Protein AF-A0A1W5T0L7-F1 (afdb_monomer)

InterPro domains:
  IPR003611 Nuclease associated modular domain 3 [PF07460] (5-27)
  IPR003611 Nuclease associated modular domain 3 [PF07460] (28-49)
  IPR003611 Nuclease associated modular domain 3 [SM00496] (14-30)
  IPR003611 Nuclease associated modular domain 3 [SM00496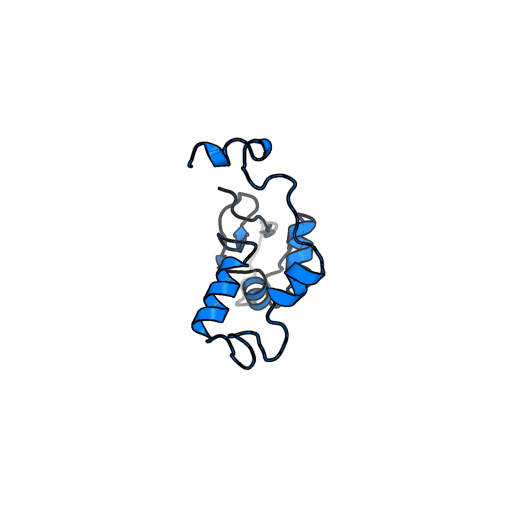] (36-52)
  IPR006350 Intron endonuclease, group I [TIGR01453] (1-100)
  IPR010896 Nuclease-associated modular DNA-binding 1 [PF07453] (59-93)

Mean predicted aligned error: 13.66 Å

Solvent-accessible surface area (backbone atoms only — not comparable to full-atom values): 8560 Å² total; per-residue (Å²): 130,65,74,62,74,76,42,67,80,71,31,97,61,52,95,66,75,78,52,71,70,53,47,57,72,74,50,49,65,69,84,64,26,94,61,52,96,63,77,80,52,70,69,57,50,52,52,51,52,62,73,66,43,90,38,86,75,14,42,49,42,25,32,87,87,67,47,80,72,76,57,72,25,75,39,62,58,59,46,13,62,73,70,74,49,55,48,64,57,52,50,50,25,40,74,66,72,35,64,51,76,66,79,82,83,76,89,82,80,94,82,91,78,85,82,88,77,89,77,84,79,77,67,39,37,44,52,61,72,70,75,130

Organism: NCBI:txid72228

Foldseek 3Di:
DPPCVVDVCSNPCPPPDDDPVRCVVVDQPAPRPPCHPPDDDPVVVVVVVQVPAPQVPAWFWAFPVRDGDDDGDSHLVVVCVVLVHDSVVSVVCQVVQNFDQDPPPDDDDDDDDDDDDPDDRRRTGDTDRPDD

Nearest PDB structures (foldseek):
  4j2n-assembly1_B  TM=5.848E-01  e=2.479E+00  Pukovnikvirus pukovnik
  6o58-assembly1_G  TM=4.003E-01  e=6.750E+00  Homo sapiens

Secondary structure (DSSP, 8-state):
--GGGT-GGGSTTTT----HHHHHHH---GGGSTTTT----HHHHHHHHHHH-S-TT-EEEE-TT--EEEEEESSHHHHHHHHTS-HHHHHHHHHTT-----------------S-----------------

Radius of gyration: 26.24 Å; Cα contacts (8 Å, |Δi|>4): 111; chains: 1; bounding box: 55×41×74 Å

Structure (mmCIF, N/CA/C/O backbone):
data_AF-A0A1W5T0L7-F1
#
_entry.id   AF-A0A1W5T0L7-F1
#
loop_
_atom_site.group_PDB
_atom_site.id
_atom_site.type_symbol
_atom_site.label_atom_id
_atom_site.label_alt_id
_atom_site.label_comp_id
_atom_site.label_asym_id
_atom_site.label_entity_id
_atom_site.label_seq_id
_atom_site.pdbx_PDB_ins_code
_atom_site.Cartn_x
_atom_site.Cartn_y
_atom_site.Cartn_z
_atom_site.occupancy
_atom_site.B_iso_or_equiv
_atom_site.auth_seq_id
_atom_site.auth_comp_id
_atom_site.auth_asym_id
_atom_site.auth_atom_id
_atom_site.pdbx_PDB_model_num
ATOM 1 N N . MET A 1 1 ? 16.772 23.808 -6.066 1.00 64.25 1 MET A N 1
ATOM 2 C CA . MET A 1 1 ? 16.422 23.286 -7.410 1.00 64.25 1 MET A CA 1
ATOM 3 C C . MET A 1 1 ? 17.255 24.035 -8.439 1.00 64.25 1 MET A C 1
ATOM 5 O O . MET A 1 1 ? 17.258 25.257 -8.373 1.00 64.25 1 MET A O 1
ATOM 9 N N . LYS A 1 2 ? 17.984 23.348 -9.335 1.00 72.88 2 LYS A N 1
ATOM 10 C CA . LYS A 1 2 ? 18.707 24.026 -10.435 1.00 72.88 2 LYS A CA 1
ATOM 11 C C . LYS A 1 2 ? 17.700 24.723 -11.363 1.00 72.88 2 LYS A C 1
ATOM 13 O O . LYS A 1 2 ? 16.588 24.225 -11.521 1.00 72.88 2 LYS A O 1
ATOM 18 N N . GLU A 1 3 ? 18.080 25.842 -11.974 1.00 70.81 3 GLU A N 1
ATOM 19 C CA . GLU A 1 3 ? 17.179 26.682 -12.787 1.00 70.81 3 GLU A CA 1
ATOM 20 C C . GLU A 1 3 ? 16.522 25.939 -13.957 1.00 70.81 3 GLU A C 1
ATOM 22 O O . GLU A 1 3 ? 15.343 26.146 -14.225 1.00 70.81 3 GLU A O 1
ATOM 27 N N . LEU A 1 4 ? 17.233 24.983 -14.559 1.00 66.50 4 LEU A N 1
ATOM 28 C CA . LEU A 1 4 ? 16.757 24.127 -15.656 1.00 66.50 4 LEU A CA 1
ATOM 29 C C . LEU A 1 4 ? 15.576 23.217 -15.267 1.00 66.50 4 LEU A C 1
ATOM 31 O O . LEU A 1 4 ? 14.927 22.647 -16.135 1.00 66.50 4 LEU A O 1
ATOM 35 N N . TYR A 1 5 ? 15.313 23.040 -13.968 1.00 72.81 5 TYR A N 1
ATOM 36 C CA . TYR A 1 5 ? 14.189 22.240 -13.471 1.00 72.81 5 TYR A CA 1
ATOM 37 C C . TYR A 1 5 ? 12.966 23.088 -13.097 1.00 72.81 5 TYR A C 1
ATOM 39 O O . TYR A 1 5 ? 11.960 22.525 -12.670 1.00 72.81 5 TYR A O 1
ATOM 47 N N . LYS A 1 6 ? 13.046 24.423 -13.222 1.00 82.25 6 LYS A N 1
ATOM 48 C CA . LYS A 1 6 ? 11.909 25.327 -12.978 1.00 82.25 6 LYS A CA 1
ATOM 49 C C . LYS A 1 6 ? 10.888 25.255 -14.116 1.00 82.25 6 LYS A C 1
ATOM 51 O O . LYS A 1 6 ? 9.695 25.212 -13.845 1.00 82.25 6 LYS A O 1
ATOM 56 N N . ASP A 1 7 ? 11.363 25.181 -15.358 1.00 83.00 7 ASP A N 1
ATOM 57 C CA . ASP A 1 7 ? 10.539 24.994 -16.552 1.00 83.00 7 ASP A CA 1
ATOM 58 C C . ASP A 1 7 ? 10.987 23.737 -17.305 1.00 83.00 7 ASP A C 1
ATOM 60 O O . ASP A 1 7 ? 12.129 23.631 -17.753 1.00 83.00 7 ASP A O 1
ATOM 64 N N . LYS A 1 8 ? 10.071 22.776 -17.454 1.00 79.25 8 LYS A N 1
ATOM 65 C CA . LYS A 1 8 ? 10.333 21.517 -18.162 1.00 79.25 8 LYS A CA 1
ATOM 66 C C . LYS A 1 8 ? 10.612 21.740 -19.646 1.00 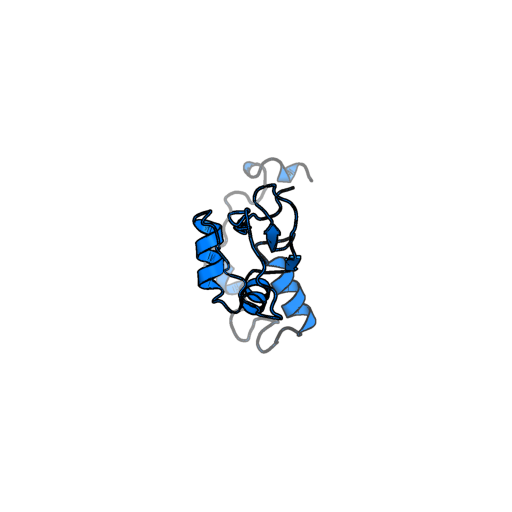79.25 8 LYS A C 1
ATOM 68 O O . LYS A 1 8 ? 11.361 20.956 -20.223 1.00 79.25 8 LYS A O 1
ATOM 73 N N . ASN A 1 9 ? 10.048 22.794 -20.236 1.00 84.62 9 ASN A N 1
ATOM 74 C CA . ASN A 1 9 ? 10.199 23.101 -21.656 1.00 84.62 9 ASN A CA 1
ATOM 75 C C . ASN A 1 9 ? 11.614 23.597 -21.988 1.00 84.62 9 ASN A C 1
ATOM 77 O O . ASN A 1 9 ? 12.077 23.415 -23.108 1.00 84.62 9 ASN A O 1
ATOM 81 N N . ASN A 1 10 ? 12.331 24.155 -21.007 1.00 83.25 10 ASN A N 1
ATOM 82 C CA . ASN A 1 10 ? 13.707 24.629 -21.171 1.00 83.25 10 ASN A CA 1
ATOM 83 C C . ASN A 1 10 ? 14.760 23.515 -20.985 1.00 83.25 10 ASN A C 1
ATOM 85 O O . ASN A 1 10 ? 15.965 23.768 -20.947 1.00 83.25 10 ASN A O 1
ATOM 89 N N . HIS A 1 11 ? 14.336 22.260 -20.817 1.00 82.69 11 HIS A N 1
ATOM 90 C CA . HIS A 1 11 ? 15.275 21.160 -20.651 1.00 82.69 11 HIS A CA 1
ATOM 91 C C . HIS A 1 11 ? 15.866 20.743 -22.016 1.00 82.69 11 HIS A C 1
ATOM 93 O O . HIS A 1 11 ? 15.101 20.453 -22.935 1.00 82.69 11 HIS A O 1
ATOM 99 N N . PRO A 1 12 ? 17.197 20.575 -22.167 1.00 86.00 12 PRO A N 1
ATOM 100 C CA . PRO A 1 12 ? 17.835 20.196 -23.444 1.00 86.00 12 PRO A CA 1
ATOM 101 C C . PRO A 1 12 ? 17.347 18.875 -24.069 1.00 86.00 12 PRO A C 1
ATOM 103 O O . PRO A 1 12 ? 17.600 18.590 -25.244 1.00 86.00 12 PRO A O 1
ATOM 106 N N . MET A 1 13 ? 16.684 18.044 -23.264 1.00 87.19 13 MET A N 1
ATOM 107 C CA . MET A 1 13 ? 16.094 16.763 -23.669 1.00 87.19 13 MET A CA 1
ATOM 108 C C . MET A 1 13 ? 14.562 16.789 -23.747 1.00 87.19 13 MET A C 1
ATOM 110 O O . MET A 1 13 ? 13.951 15.738 -23.913 1.00 87.19 13 MET A O 1
ATOM 114 N N . TYR A 1 14 ? 13.929 17.954 -23.606 1.00 87.06 14 TYR A N 1
ATOM 115 C CA . TYR A 1 14 ? 12.483 18.084 -23.759 1.00 87.06 14 TYR A CA 1
ATOM 116 C C . TYR A 1 14 ? 12.052 17.658 -25.171 1.00 87.06 14 TYR A C 1
ATOM 118 O O . TYR A 1 14 ? 12.710 17.988 -26.156 1.00 87.06 14 TYR A O 1
ATOM 126 N N . GLY A 1 15 ? 10.990 16.855 -25.263 1.00 86.75 15 GLY A N 1
ATOM 127 C CA . GLY A 1 15 ? 10.475 16.309 -26.526 1.00 86.75 15 GLY A CA 1
ATOM 128 C C . GLY A 1 15 ? 11.333 15.218 -27.186 1.00 86.75 15 GLY A C 1
ATOM 129 O O . GLY A 1 15 ? 10.886 14.604 -28.152 1.00 86.75 15 GLY A O 1
ATOM 130 N N . LYS A 1 16 ? 12.537 14.919 -26.679 1.00 89.75 16 LYS A N 1
ATOM 131 C CA . LYS A 1 16 ? 13.394 13.858 -27.229 1.00 89.75 16 LYS A CA 1
ATOM 132 C C . LYS A 1 16 ? 13.023 12.507 -26.623 1.00 89.75 16 LYS A C 1
ATOM 134 O O . LYS A 1 16 ? 13.092 12.332 -25.409 1.00 89.75 16 LYS A O 1
ATOM 139 N N . SER A 1 17 ? 12.689 11.543 -27.478 1.00 90.69 17 SER A N 1
ATOM 140 C CA . SER A 1 17 ? 12.427 10.151 -27.093 1.00 90.69 17 SER A CA 1
ATOM 141 C C . SER A 1 17 ? 13.409 9.211 -27.783 1.00 90.69 17 SER A C 1
ATOM 143 O O . SER A 1 17 ? 13.856 9.471 -28.900 1.00 90.69 17 SER A O 1
ATOM 145 N N . HIS A 1 18 ? 13.759 8.112 -27.121 1.00 90.25 18 HIS A N 1
ATOM 146 C CA . HIS A 1 18 ? 14.540 7.056 -27.755 1.00 90.25 18 HIS A CA 1
ATOM 147 C C . HIS A 1 18 ? 13.686 6.310 -28.783 1.00 90.25 18 HIS A C 1
ATOM 149 O O . HIS A 1 18 ? 12.499 6.082 -28.562 1.00 90.25 18 HIS A O 1
ATOM 155 N N . SER A 1 19 ? 14.306 5.892 -29.887 1.00 94.56 19 SER A N 1
ATOM 156 C CA . SER A 1 19 ? 13.687 4.936 -30.804 1.00 94.56 19 SER A CA 1
ATOM 157 C C . SER A 1 19 ? 13.553 3.566 -30.138 1.00 94.56 19 SER A C 1
ATOM 159 O O . SER A 1 19 ? 14.311 3.234 -29.225 1.00 94.56 19 SER A O 1
ATOM 161 N N . GLU A 1 20 ? 12.637 2.732 -30.625 1.00 93.50 20 GLU A N 1
ATOM 162 C CA . GLU A 1 20 ? 12.443 1.369 -30.109 1.00 93.50 20 GLU A CA 1
ATOM 163 C C . GLU A 1 20 ? 13.737 0.546 -30.138 1.00 93.50 20 GLU A C 1
ATOM 165 O O . GLU A 1 20 ? 14.071 -0.138 -29.173 1.00 93.50 20 GLU A O 1
ATOM 170 N N . LYS A 1 21 ? 14.534 0.687 -31.206 1.00 92.56 21 LYS A N 1
ATOM 171 C CA . LYS A 1 21 ? 15.846 0.036 -31.331 1.00 92.56 21 LYS A CA 1
ATOM 172 C C . LYS A 1 21 ? 16.827 0.504 -30.253 1.00 92.56 21 LYS A C 1
ATOM 174 O O . LYS A 1 21 ? 17.543 -0.314 -29.682 1.00 92.56 21 LYS A O 1
ATOM 179 N N . ALA A 1 22 ? 16.863 1.804 -29.960 1.00 92.12 22 ALA A N 1
ATOM 180 C CA . ALA A 1 22 ? 17.707 2.339 -28.896 1.00 92.12 22 ALA A CA 1
ATOM 181 C C . ALA A 1 22 ? 17.233 1.862 -27.514 1.00 92.12 22 ALA A C 1
ATOM 183 O O . ALA A 1 22 ? 18.055 1.451 -26.699 1.00 92.12 22 ALA A O 1
ATOM 184 N N . LEU A 1 23 ? 15.917 1.840 -27.271 1.00 91.81 23 LEU A N 1
ATOM 185 C CA . LEU A 1 23 ? 15.338 1.295 -26.041 1.00 91.81 23 LEU A CA 1
ATOM 186 C C . LEU A 1 23 ? 15.707 -0.177 -25.854 1.00 91.81 23 LEU A C 1
ATOM 188 O O . LEU A 1 23 ? 16.129 -0.551 -24.765 1.00 91.81 23 LEU A O 1
ATOM 192 N N . ALA A 1 24 ? 15.623 -0.989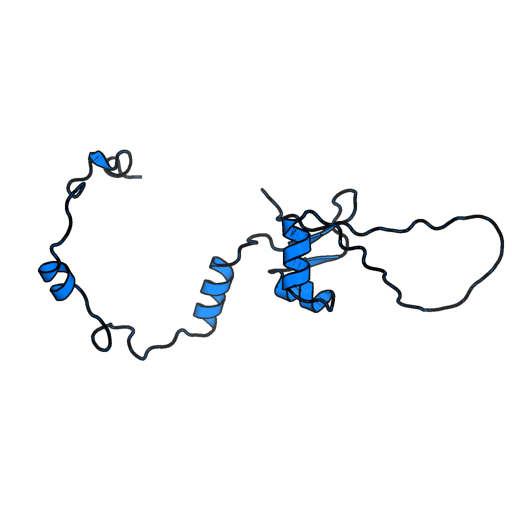 -26.910 1.00 88.12 24 ALA A N 1
ATOM 193 C CA . ALA A 1 24 ? 15.996 -2.398 -26.865 1.00 88.12 24 ALA A CA 1
ATOM 194 C C . ALA A 1 24 ? 17.475 -2.593 -26.491 1.00 88.12 24 ALA A C 1
ATOM 196 O O . ALA A 1 24 ? 17.773 -3.415 -25.627 1.00 88.12 24 ALA A O 1
ATOM 197 N N . LEU A 1 25 ? 18.383 -1.798 -27.071 1.00 88.12 25 LEU A N 1
ATOM 198 C CA . LEU A 1 25 ? 19.824 -1.855 -26.781 1.00 88.12 25 LEU A CA 1
ATOM 199 C C . LEU A 1 25 ? 20.175 -1.401 -25.355 1.00 88.12 25 LEU A C 1
ATOM 201 O O . LEU A 1 25 ? 21.095 -1.940 -24.745 1.00 88.12 25 LEU A O 1
ATOM 205 N N . ILE A 1 26 ? 19.463 -0.402 -24.829 1.00 89.50 26 ILE A N 1
ATOM 206 C CA . ILE A 1 26 ? 19.687 0.126 -23.474 1.00 89.50 26 ILE A CA 1
ATOM 207 C C . ILE A 1 26 ? 19.035 -0.783 -22.421 1.00 89.50 26 ILE A C 1
ATOM 209 O O . ILE A 1 26 ? 19.531 -0.906 -21.297 1.00 89.50 26 ILE A O 1
ATOM 213 N N . SER A 1 27 ? 17.918 -1.426 -22.765 1.00 90.19 27 SER A N 1
ATOM 214 C CA . SER A 1 27 ? 17.189 -2.299 -21.854 1.00 90.19 27 SER A CA 1
ATOM 215 C C . SER A 1 27 ? 17.975 -3.574 -21.545 1.00 90.19 27 SER A C 1
ATOM 217 O O . SER A 1 27 ? 18.567 -4.200 -22.420 1.00 90.19 27 SER A O 1
ATOM 219 N N . LYS A 1 28 ? 17.941 -4.004 -20.281 1.00 89.62 28 LYS A N 1
ATOM 220 C CA . LYS A 1 28 ? 18.468 -5.306 -19.847 1.00 89.62 28 LYS A CA 1
ATOM 221 C C . LYS A 1 28 ? 17.335 -6.156 -19.265 1.00 89.62 28 LYS A C 1
ATOM 223 O O . LYS A 1 28 ? 17.207 -6.232 -18.042 1.00 89.62 28 LYS A O 1
ATOM 228 N N . PRO A 1 29 ? 16.457 -6.730 -20.108 1.00 90.00 29 PRO A N 1
ATOM 229 C CA . PRO 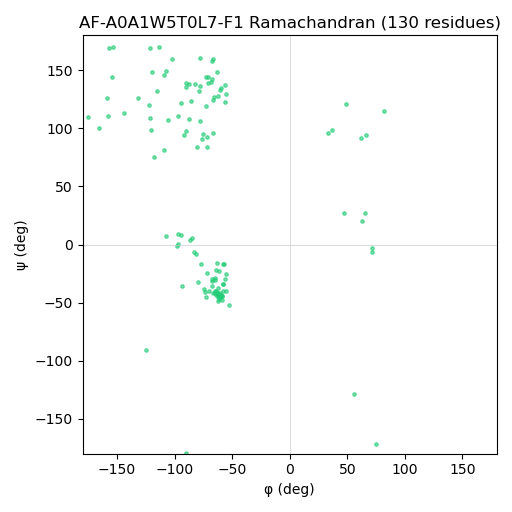A 1 29 ? 15.302 -7.491 -19.646 1.00 90.00 29 PRO A CA 1
ATOM 230 C C . PRO A 1 29 ? 15.682 -8.905 -19.183 1.00 90.00 29 PRO A C 1
ATOM 232 O O . PRO A 1 29 ? 16.726 -9.454 -19.544 1.00 90.00 29 PRO A O 1
ATOM 235 N N . GLY A 1 30 ? 14.803 -9.517 -18.386 1.00 91.31 30 GLY A N 1
ATOM 236 C CA . GLY A 1 30 ? 14.949 -10.906 -17.943 1.00 91.31 30 GLY A CA 1
ATOM 237 C C . GLY A 1 30 ? 16.279 -11.163 -17.230 1.00 91.31 30 GLY A C 1
ATOM 238 O O . GLY A 1 30 ? 16.643 -10.422 -16.319 1.00 91.31 30 GLY A O 1
ATOM 239 N N . LYS A 1 31 ? 17.010 -12.197 -17.672 1.00 95.62 31 LYS A N 1
ATOM 240 C CA . LYS A 1 31 ? 18.298 -12.635 -17.098 1.00 95.62 31 LYS A CA 1
ATOM 241 C C . LYS A 1 31 ? 19.409 -11.584 -17.170 1.00 95.62 31 LYS A C 1
ATOM 243 O O . LYS A 1 31 ? 20.351 -11.656 -16.391 1.00 95.62 31 LYS A O 1
ATOM 248 N N . LEU A 1 32 ? 19.308 -10.620 -18.088 1.00 92.88 32 LEU A N 1
ATOM 249 C CA . LEU A 1 32 ? 20.298 -9.549 -18.234 1.00 92.88 32 LEU A CA 1
ATOM 250 C C . LEU A 1 32 ? 20.149 -8.462 -17.161 1.00 92.88 32 LEU A C 1
ATOM 252 O O . LEU A 1 32 ? 21.070 -7.665 -16.966 1.00 92.88 32 LEU A O 1
ATOM 256 N N . ASN A 1 33 ? 19.006 -8.407 -16.468 1.00 94.75 33 ASN A N 1
ATOM 257 C CA . ASN A 1 33 ? 18.797 -7.465 -15.378 1.00 94.75 33 ASN A CA 1
ATOM 258 C C . ASN A 1 33 ? 19.746 -7.814 -14.213 1.00 94.75 33 ASN A C 1
ATOM 260 O O . ASN A 1 33 ? 19.694 -8.941 -13.721 1.00 94.75 33 ASN A O 1
ATOM 264 N N . PRO A 1 34 ? 20.555 -6.870 -13.693 1.00 94.56 34 PRO A N 1
ATOM 265 C CA . PRO A 1 34 ? 21.431 -7.116 -12.542 1.00 94.56 34 PRO A CA 1
ATOM 266 C C . PRO A 1 34 ? 20.715 -7.595 -11.268 1.00 94.56 34 PRO A C 1
ATOM 268 O O . PRO A 1 34 ? 21.364 -8.090 -10.341 1.00 94.56 34 PRO A O 1
ATOM 271 N N . MET A 1 35 ? 19.395 -7.412 -11.197 1.00 96.31 35 MET A N 1
ATOM 272 C CA . MET A 1 35 ? 18.530 -7.864 -10.108 1.00 96.31 35 MET A CA 1
ATOM 273 C C . MET A 1 35 ? 17.817 -9.192 -10.397 1.00 96.31 35 MET A C 1
ATOM 275 O O . MET A 1 35 ? 17.070 -9.670 -9.546 1.00 96.31 35 MET A O 1
ATOM 279 N N . TYR A 1 36 ? 18.034 -9.812 -11.560 1.00 96.50 36 TYR A N 1
ATOM 280 C CA . TYR A 1 36 ? 17.440 -11.108 -11.878 1.00 96.50 36 TYR A CA 1
ATOM 281 C C . TYR A 1 36 ? 17.892 -12.183 -10.883 1.00 96.50 36 TYR A C 1
ATOM 283 O O . TYR A 1 36 ? 19.072 -12.281 -10.552 1.00 96.50 36 TYR A O 1
ATOM 291 N N . GLY A 1 37 ? 16.939 -12.970 -10.381 1.00 96.81 37 GLY A N 1
ATOM 292 C CA . GLY A 1 37 ? 17.184 -14.010 -9.377 1.00 96.81 37 GLY A CA 1
ATOM 293 C C . GLY A 1 37 ? 17.498 -13.494 -7.966 1.00 96.81 37 GLY A C 1
ATOM 294 O O . GLY A 1 37 ? 17.635 -14.300 -7.052 1.00 96.81 37 GLY A O 1
ATOM 295 N N . LYS A 1 38 ? 17.587 -12.173 -7.752 1.00 97.12 38 LYS A N 1
ATOM 296 C CA . LYS A 1 38 ? 17.808 -11.589 -6.424 1.00 97.12 38 LYS A CA 1
ATOM 297 C C . LYS A 1 38 ? 16.479 -11.303 -5.734 1.00 97.12 38 LYS A C 1
ATOM 299 O O . LYS A 1 38 ? 15.555 -10.763 -6.337 1.00 97.12 38 LYS A O 1
ATOM 304 N N . THR A 1 39 ? 16.409 -11.594 -4.440 1.00 96.81 39 THR A N 1
ATOM 305 C CA . THR A 1 39 ? 15.259 -11.271 -3.587 1.00 96.81 39 THR A CA 1
ATOM 306 C C . THR A 1 39 ? 15.609 -10.160 -2.604 1.00 96.81 39 THR A C 1
ATOM 308 O O . THR A 1 39 ? 16.732 -10.091 -2.108 1.00 96.81 39 THR A O 1
ATOM 311 N N . HIS A 1 40 ? 14.644 -9.300 -2.278 1.00 96.94 40 HIS A N 1
ATOM 312 C CA . HIS A 1 40 ? 14.830 -8.301 -1.224 1.00 96.94 40 HIS A CA 1
ATOM 313 C C . HIS A 1 40 ? 14.938 -8.955 0.156 1.00 96.94 40 HIS A C 1
ATOM 315 O O . HIS A 1 40 ? 14.205 -9.900 0.458 1.00 96.94 40 HIS A O 1
ATOM 321 N N . SER A 1 41 ? 15.812 -8.403 1.000 1.00 97.88 41 SER A N 1
ATOM 322 C CA . SER A 1 41 ? 15.873 -8.761 2.416 1.00 97.88 41 SER A CA 1
ATOM 323 C C . SER A 1 41 ? 14.605 -8.312 3.142 1.00 97.88 41 SER A C 1
ATOM 325 O O . SER A 1 41 ? 13.891 -7.411 2.688 1.00 97.88 41 SER A O 1
ATOM 327 N N . GLU A 1 42 ? 14.337 -8.911 4.299 1.00 97.50 42 GLU A N 1
ATOM 328 C CA . GLU A 1 42 ? 13.150 -8.581 5.089 1.00 97.50 42 GLU A CA 1
ATOM 329 C C . GLU A 1 42 ? 13.152 -7.120 5.557 1.00 97.50 42 GLU A C 1
ATOM 331 O O . GLU A 1 42 ? 12.139 -6.427 5.483 1.00 97.50 42 GLU A O 1
ATOM 336 N N . ILE A 1 43 ? 14.329 -6.599 5.914 1.00 97.19 43 ILE A N 1
ATOM 337 C CA . ILE A 1 43 ? 14.521 -5.185 6.258 1.00 97.19 43 ILE A CA 1
ATOM 338 C C . ILE A 1 43 ? 14.106 -4.289 5.082 1.00 97.19 43 ILE A C 1
ATOM 340 O O . ILE A 1 43 ? 13.344 -3.338 5.262 1.00 97.19 43 ILE A O 1
ATOM 344 N N . THR A 1 44 ? 14.556 -4.601 3.861 1.00 97.00 44 THR A N 1
ATOM 345 C CA . THR A 1 44 ? 14.193 -3.830 2.665 1.00 97.00 44 THR A CA 1
ATOM 346 C C . THR A 1 44 ? 12.695 -3.907 2.375 1.00 97.00 44 THR A C 1
ATOM 348 O O . THR A 1 44 ? 12.085 -2.873 2.100 1.00 97.00 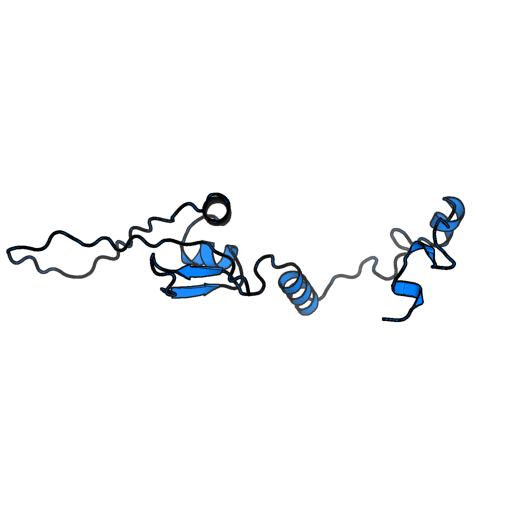44 THR A O 1
ATOM 351 N N . LYS A 1 45 ? 12.076 -5.090 2.485 1.00 95.88 45 LYS A N 1
ATOM 352 C CA . LYS A 1 45 ? 10.622 -5.244 2.307 1.00 95.88 45 LYS A CA 1
ATOM 353 C C . LYS A 1 45 ? 9.838 -4.401 3.310 1.00 95.88 45 LYS A C 1
ATOM 355 O O . LYS A 1 45 ? 8.909 -3.703 2.911 1.00 95.88 45 LYS A O 1
ATOM 360 N N . ASN A 1 46 ? 10.253 -4.399 4.575 1.00 92.06 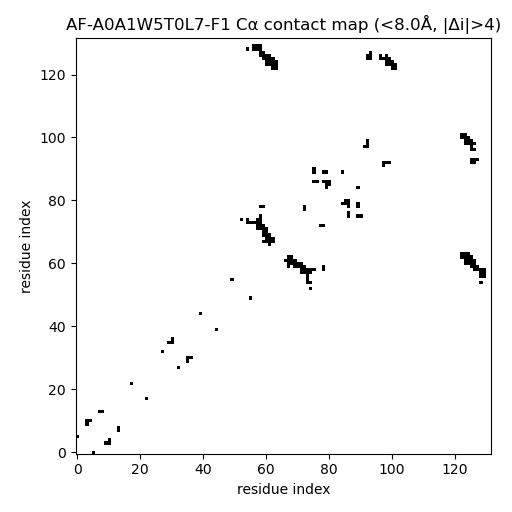46 ASN A N 1
ATOM 361 C CA . ASN A 1 46 ? 9.616 -3.607 5.625 1.00 92.06 46 ASN A CA 1
ATOM 362 C C . ASN A 1 46 ? 9.732 -2.103 5.355 1.00 92.06 46 ASN A C 1
ATOM 364 O O . ASN A 1 46 ? 8.749 -1.374 5.483 1.00 92.06 46 ASN A O 1
ATOM 368 N N . LEU A 1 47 ? 10.895 -1.628 4.903 1.00 94.19 47 LEU A N 1
ATOM 369 C CA . LEU A 1 47 ? 11.072 -0.227 4.508 1.00 94.19 47 LEU A CA 1
ATOM 370 C C . LEU A 1 47 ? 10.175 0.154 3.323 1.00 94.19 47 LEU A C 1
ATOM 372 O O . LEU A 1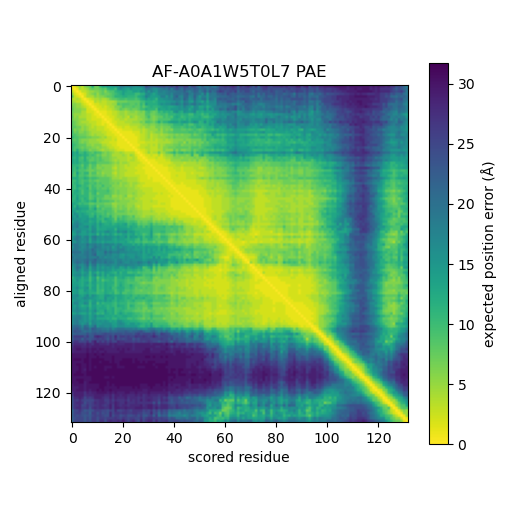 47 ? 9.543 1.211 3.342 1.00 94.19 47 LEU A O 1
ATOM 376 N N . MET A 1 48 ? 10.088 -0.708 2.306 1.00 92.19 48 MET A N 1
ATOM 377 C CA . MET A 1 48 ? 9.192 -0.499 1.166 1.00 92.19 48 MET A CA 1
ATOM 378 C C . MET A 1 48 ? 7.722 -0.476 1.600 1.00 92.19 48 MET A C 1
ATOM 380 O O . MET A 1 48 ? 6.968 0.384 1.148 1.00 92.19 48 MET A O 1
ATOM 384 N N . ALA A 1 49 ? 7.319 -1.380 2.497 1.00 88.62 49 ALA A N 1
ATOM 385 C CA . ALA A 1 49 ? 5.966 -1.435 3.038 1.00 88.62 49 ALA A CA 1
ATOM 386 C C . ALA A 1 49 ? 5.609 -0.154 3.804 1.00 88.62 49 ALA A C 1
ATOM 388 O O . ALA A 1 49 ? 4.570 0.441 3.522 1.00 88.62 49 ALA A O 1
ATOM 389 N N . LYS A 1 50 ? 6.499 0.323 4.686 1.00 86.25 50 LYS A N 1
ATOM 390 C CA . LYS A 1 50 ? 6.321 1.590 5.415 1.00 86.25 50 LYS A CA 1
ATOM 391 C C . LYS A 1 50 ? 6.176 2.780 4.468 1.00 86.25 50 LYS A C 1
ATOM 393 O O . LYS A 1 50 ? 5.265 3.580 4.639 1.00 86.25 50 LYS A O 1
ATOM 398 N N . LYS A 1 51 ? 7.013 2.872 3.427 1.00 88.44 51 LYS A N 1
ATOM 399 C CA . LYS A 1 51 ? 6.928 3.959 2.431 1.00 88.44 51 LYS A CA 1
ATOM 400 C C . LYS A 1 51 ? 5.670 3.903 1.564 1.00 88.44 51 LYS A C 1
ATOM 402 O O . LYS A 1 51 ? 5.212 4.942 1.104 1.00 88.44 51 LYS A O 1
ATOM 407 N N . ARG A 1 52 ? 5.125 2.709 1.317 1.00 86.62 52 ARG A N 1
ATOM 408 C CA . ARG A 1 52 ? 3.882 2.516 0.552 1.00 86.62 52 ARG A CA 1
ATOM 409 C C . ARG A 1 52 ? 2.627 2.691 1.412 1.00 86.62 52 ARG A C 1
ATOM 411 O O . ARG A 1 52 ? 1.519 2.634 0.883 1.00 86.62 52 ARG A O 1
ATOM 418 N N . ASN A 1 53 ? 2.771 2.857 2.723 1.00 83.12 53 ASN A N 1
ATOM 419 C CA . ASN A 1 53 ? 1.631 3.009 3.606 1.00 83.12 53 ASN A CA 1
ATOM 420 C C . ASN A 1 53 ? 0.839 4.274 3.248 1.00 83.12 53 ASN A C 1
ATOM 422 O O . ASN A 1 53 ? 1.393 5.368 3.176 1.00 83.12 53 ASN A O 1
ATOM 426 N N . LYS A 1 54 ? -0.473 4.114 3.048 1.00 77.94 54 LYS A N 1
ATOM 427 C CA . LYS A 1 54 ? -1.396 5.226 2.794 1.00 77.94 54 LYS A CA 1
ATOM 428 C C . LYS A 1 54 ? -1.496 6.162 4.003 1.00 77.94 54 LYS A C 1
ATOM 430 O O . LYS A 1 54 ? -1.732 7.352 3.834 1.00 77.94 54 LYS A O 1
ATOM 435 N N . TYR A 1 55 ? -1.326 5.622 5.207 1.00 77.56 55 TYR A N 1
ATOM 436 C CA . TYR A 1 55 ? -1.533 6.324 6.467 1.00 77.56 55 TYR A CA 1
ATOM 437 C C . TYR A 1 55 ? -0.185 6.568 7.144 1.00 77.56 55 TYR A C 1
ATOM 439 O O . TYR A 1 55 ? 0.221 5.816 8.023 1.00 77.56 55 TYR A O 1
ATOM 447 N N . LEU A 1 56 ? 0.532 7.613 6.718 1.00 72.88 56 LEU A N 1
ATOM 448 C CA . LEU A 1 56 ? 1.860 7.939 7.263 1.00 72.88 56 LEU A CA 1
ATOM 449 C C . LEU A 1 56 ? 1.849 8.169 8.782 1.00 72.88 56 LEU A C 1
ATOM 451 O O . LEU A 1 56 ? 2.811 7.812 9.452 1.00 72.88 56 LEU A O 1
ATOM 455 N N . ASN A 1 57 ? 0.754 8.723 9.303 1.00 73.19 57 ASN A N 1
ATOM 456 C CA . ASN A 1 57 ? 0.554 8.996 10.729 1.00 73.19 57 ASN A CA 1
ATOM 457 C C . ASN A 1 57 ? -0.258 7.894 11.434 1.00 73.19 57 ASN A C 1
ATOM 459 O O . ASN A 1 57 ? -0.680 8.074 12.573 1.00 73.19 57 ASN A O 1
ATOM 463 N N . GLY A 1 58 ? -0.515 6.779 10.747 1.00 76.56 58 GLY A N 1
ATOM 464 C CA . GLY A 1 58 ? -1.342 5.692 11.246 1.00 76.56 58 GLY A CA 1
ATOM 465 C C . GLY A 1 58 ? -2.846 5.983 11.236 1.00 76.56 58 GLY A C 1
ATOM 466 O O . GLY A 1 58 ? -3.325 6.969 10.668 1.00 76.56 58 GLY A O 1
ATOM 467 N N . VAL A 1 59 ? -3.602 5.070 11.841 1.00 78.12 59 VAL A N 1
ATOM 468 C CA . VAL A 1 59 ? -5.066 5.099 11.936 1.00 78.12 59 VAL A CA 1
ATOM 469 C C . VAL A 1 59 ? -5.468 4.841 13.380 1.00 78.12 59 VAL A C 1
ATOM 471 O O . VAL A 1 59 ? -5.020 3.870 13.978 1.00 78.12 59 VAL A O 1
ATOM 474 N N . GLY A 1 60 ? -6.276 5.727 13.960 1.00 73.69 60 GLY A N 1
ATOM 475 C CA . GLY A 1 60 ? -6.652 5.681 15.377 1.00 73.69 60 GLY A CA 1
ATOM 476 C C . GLY A 1 60 ? -8.128 5.385 15.611 1.00 73.69 60 GLY A C 1
ATOM 477 O O . GLY A 1 60 ? -8.922 5.406 14.673 1.00 73.69 60 GLY A O 1
ATOM 478 N N . ILE A 1 61 ? -8.479 5.135 16.878 1.00 76.75 61 ILE A N 1
ATOM 479 C CA . ILE A 1 61 ? -9.863 5.067 17.358 1.00 76.75 61 ILE A CA 1
ATOM 480 C C . ILE A 1 61 ? -10.179 6.356 18.171 1.00 76.75 61 ILE A C 1
ATOM 482 O O . ILE A 1 61 ? -9.644 6.478 19.262 1.00 76.75 61 ILE A O 1
ATOM 486 N N . PHE A 1 62 ? -10.970 7.313 17.675 1.00 73.56 62 PHE A N 1
ATOM 487 C CA . PHE A 1 62 ? -11.496 8.549 18.265 1.00 73.56 62 PHE A CA 1
ATOM 488 C C . PHE A 1 62 ? -12.981 8.506 18.720 1.00 73.56 62 PHE A C 1
ATOM 490 O O . PHE A 1 62 ? -13.788 7.694 18.275 1.00 73.56 62 PHE A O 1
ATOM 497 N N . ASP A 1 63 ? -13.363 9.416 19.612 1.00 69.50 63 ASP A N 1
ATOM 498 C CA . ASP A 1 63 ? -14.758 9.655 19.995 1.00 69.50 63 ASP A CA 1
ATOM 499 C C . ASP A 1 63 ? -15.429 10.730 19.107 1.00 69.50 63 ASP A C 1
ATOM 501 O O . ASP A 1 63 ? -14.808 11.320 18.221 1.00 69.50 63 ASP A O 1
ATOM 505 N N . LEU A 1 64 ? -16.702 11.039 19.385 1.00 69.31 64 LEU A N 1
ATOM 506 C CA . LEU A 1 64 ? -17.450 12.138 18.747 1.00 69.31 64 LEU A CA 1
ATOM 507 C C . LEU A 1 64 ? -16.783 13.517 18.861 1.00 69.31 64 LEU A C 1
ATOM 509 O O . LEU A 1 64 ? -17.051 14.406 18.054 1.00 69.31 64 LEU A O 1
ATOM 513 N N . LYS A 1 65 ? -15.951 13.715 19.881 1.00 71.06 65 LYS A N 1
ATOM 514 C CA . LYS A 1 65 ? -15.240 14.964 20.160 1.00 71.06 65 LYS A CA 1
ATOM 515 C C . LYS A 1 65 ? -13.826 14.957 19.562 1.00 71.06 65 LYS A C 1
ATOM 517 O O . LYS A 1 65 ? -13.077 15.900 19.787 1.00 71.06 65 LYS A O 1
ATOM 522 N N . ASN A 1 66 ? -13.487 13.945 18.756 1.00 67.50 66 ASN A N 1
ATOM 523 C CA . ASN A 1 66 ? -12.171 13.690 18.166 1.00 67.50 66 ASN A CA 1
ATOM 524 C C . ASN A 1 66 ? -11.048 13.407 19.183 1.00 67.50 66 ASN A C 1
ATOM 526 O O . ASN A 1 66 ? -9.869 13.510 18.845 1.00 67.50 66 ASN A O 1
ATOM 530 N N . ASN A 1 67 ? -11.379 13.010 20.410 1.00 73.56 67 ASN A N 1
ATOM 531 C CA . ASN A 1 67 ? -10.390 12.541 21.376 1.00 73.56 67 ASN A CA 1
ATOM 532 C C . ASN A 1 67 ? -9.987 11.109 21.041 1.00 73.56 67 ASN A C 1
ATOM 534 O O . ASN A 1 67 ? -10.851 10.279 20.768 1.00 73.56 67 ASN A O 1
ATOM 538 N N . LEU A 1 68 ? -8.692 10.796 21.099 1.00 71.75 68 LEU A N 1
ATOM 539 C CA . LEU A 1 68 ? -8.204 9.428 20.926 1.00 71.75 68 LEU A CA 1
ATOM 540 C C . LEU A 1 68 ? -8.684 8.553 22.096 1.00 71.75 68 LEU A C 1
ATOM 542 O O . LEU A 1 68 ? -8.429 8.858 23.255 1.00 71.75 68 LEU A O 1
ATOM 546 N N . VAL A 1 69 ? -9.371 7.459 21.779 1.00 68.00 69 VAL A N 1
ATOM 547 C CA . VAL A 1 69 ? -10.001 6.532 22.732 1.00 68.00 69 VAL A CA 1
ATOM 548 C C . VAL A 1 69 ? -9.087 5.359 23.072 1.00 68.00 69 VAL A C 1
ATOM 550 O O . VAL A 1 69 ? -9.108 4.882 24.201 1.00 68.00 69 VAL A O 1
ATOM 553 N N . VAL A 1 70 ? -8.306 4.871 22.103 1.00 72.38 70 VAL A N 1
ATOM 554 C CA . VAL A 1 70 ? -7.469 3.671 22.286 1.00 72.38 70 VAL A CA 1
ATOM 555 C C . VAL A 1 70 ? -6.007 3.967 21.967 1.00 72.38 70 VAL A C 1
ATOM 557 O O . VAL A 1 70 ? -5.236 4.345 22.841 1.00 72.38 70 VAL A O 1
ATOM 560 N N . LYS A 1 71 ? -5.602 3.768 20.713 1.00 76.62 71 LYS A N 1
ATOM 561 C CA . LYS A 1 71 ? -4.241 3.986 20.234 1.00 76.62 71 LYS A CA 1
ATOM 562 C C . LYS A 1 71 ? -4.249 4.215 18.732 1.00 76.62 71 LYS A C 1
ATOM 564 O O . LYS A 1 71 ? -5.261 3.987 18.064 1.00 76.62 71 LYS A O 1
ATOM 569 N N . ILE A 1 72 ? -3.107 4.653 18.226 1.00 81.06 72 ILE A N 1
ATOM 570 C CA . ILE A 1 72 ? -2.831 4.750 16.798 1.00 81.06 72 ILE A CA 1
ATOM 571 C C . ILE A 1 72 ? -2.208 3.424 16.350 1.00 81.06 72 ILE A C 1
ATOM 573 O O . ILE A 1 72 ? -1.358 2.865 17.041 1.00 81.06 72 ILE A O 1
ATOM 577 N N . PHE A 1 73 ? -2.670 2.914 15.215 1.00 84.38 73 PHE A N 1
ATOM 578 C CA . PHE A 1 73 ? -2.168 1.715 14.550 1.00 84.38 73 PHE A CA 1
ATOM 579 C C . PHE A 1 73 ? -1.401 2.114 13.296 1.00 84.38 73 PHE A C 1
ATOM 581 O O . PHE A 1 73 ? -1.776 3.090 12.646 1.00 84.38 73 PHE A O 1
ATOM 588 N N . ASP A 1 74 ? -0.388 1.345 12.899 1.00 82.19 74 ASP A N 1
ATOM 589 C CA . ASP A 1 74 ? 0.418 1.711 11.731 1.00 82.19 74 ASP A CA 1
ATOM 590 C C . ASP A 1 74 ? -0.409 1.619 10.441 1.00 82.19 74 ASP A C 1
ATOM 592 O O . ASP A 1 74 ? -0.197 2.372 9.494 1.00 82.19 74 ASP A O 1
ATOM 596 N N . ASN A 1 75 ? -1.380 0.706 10.380 1.00 84.38 75 ASN A N 1
ATOM 597 C CA . ASN A 1 75 ? -2.201 0.476 9.197 1.00 84.38 75 ASN A CA 1
ATOM 598 C C . ASN A 1 75 ? -3.585 -0.103 9.548 1.00 84.38 75 ASN A C 1
ATOM 600 O O . ASN A 1 75 ? -3.846 -0.568 10.657 1.00 84.38 75 ASN A O 1
ATOM 604 N N . ASN A 1 76 ? -4.474 -0.142 8.552 1.00 82.81 76 ASN A N 1
ATOM 605 C CA . ASN A 1 76 ? -5.824 -0.694 8.710 1.00 82.81 76 ASN A CA 1
ATOM 606 C C . ASN A 1 76 ? -5.852 -2.189 9.036 1.00 82.81 76 ASN A C 1
ATOM 608 O O . ASN A 1 76 ? -6.875 -2.666 9.512 1.00 82.81 76 ASN A O 1
ATOM 612 N N . VAL A 1 77 ? -4.796 -2.945 8.719 1.00 87.19 77 VAL A N 1
ATOM 613 C CA . VAL A 1 77 ? -4.750 -4.390 8.982 1.00 87.19 77 VAL A CA 1
ATOM 614 C C . VAL A 1 77 ? -4.581 -4.629 10.474 1.00 87.19 77 VAL A C 1
ATOM 616 O O . VAL A 1 77 ? -5.327 -5.415 11.039 1.00 87.19 77 VAL A O 1
ATOM 619 N N . GLU A 1 78 ? -3.680 -3.903 11.129 1.00 87.38 78 GLU A N 1
ATOM 620 C CA . GLU A 1 78 ? -3.497 -3.986 12.581 1.00 87.38 78 GLU A CA 1
ATOM 621 C C . GLU A 1 78 ? -4.749 -3.562 13.346 1.00 87.38 78 GLU A C 1
ATOM 623 O O . GLU A 1 78 ? -5.157 -4.230 14.295 1.00 87.38 78 GLU A O 1
ATOM 628 N N . LEU A 1 79 ? -5.397 -2.491 12.892 1.00 83.00 79 LEU A N 1
ATOM 629 C CA . LEU A 1 79 ? -6.659 -2.028 13.456 1.00 83.00 79 LEU A CA 1
ATOM 630 C C . LEU A 1 79 ? -7.788 -3.047 13.251 1.00 83.00 79 LEU A C 1
ATOM 632 O O . LEU A 1 79 ? -8.554 -3.317 14.171 1.00 83.00 79 LEU A O 1
ATOM 636 N N . ALA A 1 80 ? -7.867 -3.659 12.068 1.00 85.25 80 ALA A N 1
ATOM 637 C CA . ALA A 1 80 ? -8.832 -4.716 11.777 1.00 85.25 80 ALA A CA 1
ATOM 638 C C . ALA A 1 80 ? -8.620 -5.944 12.673 1.00 85.25 80 ALA A C 1
ATOM 640 O O . ALA A 1 80 ? -9.582 -6.441 13.256 1.00 85.25 80 ALA A O 1
ATOM 641 N N . SER A 1 81 ? -7.366 -6.378 12.838 1.00 89.19 81 SER A N 1
ATOM 642 C CA . SER A 1 81 ? -6.996 -7.471 13.740 1.00 89.19 81 SER A CA 1
ATOM 643 C C . SER A 1 81 ? -7.361 -7.160 15.189 1.00 89.19 81 SER A C 1
ATOM 645 O O . SER A 1 81 ? -7.891 -8.024 15.877 1.00 89.19 81 SER A O 1
ATOM 647 N N . TYR A 1 82 ? -7.129 -5.924 15.643 1.00 85.00 82 TYR A N 1
ATOM 648 C CA . TYR A 1 82 ? -7.493 -5.494 16.994 1.00 85.00 82 TYR A CA 1
ATOM 649 C C . TYR A 1 82 ? -9.008 -5.506 17.229 1.00 85.00 82 TYR A C 1
ATOM 651 O O . TYR A 1 82 ? -9.469 -5.912 18.290 1.00 85.00 82 TYR A O 1
ATOM 659 N N . LEU A 1 83 ? -9.782 -5.082 16.231 1.00 79.75 83 LEU A N 1
ATOM 660 C CA . LEU A 1 83 ? -11.241 -5.039 16.293 1.00 79.75 83 LEU A CA 1
ATOM 661 C C . LEU A 1 83 ? -11.912 -6.392 16.004 1.00 79.75 83 LEU A C 1
ATOM 663 O O . LEU A 1 83 ? -13.128 -6.498 16.132 1.00 79.75 83 LEU A O 1
ATOM 667 N N . GLY A 1 84 ? -11.156 -7.409 15.579 1.00 85.44 84 GLY A N 1
ATOM 668 C CA . GLY A 1 84 ? -11.710 -8.704 15.179 1.00 85.44 84 GLY A CA 1
ATOM 669 C C . GLY A 1 84 ? -12.594 -8.640 13.926 1.00 85.44 84 GLY A C 1
ATOM 670 O O . GLY A 1 84 ? -13.497 -9.456 13.766 1.00 85.44 84 GLY A O 1
ATOM 671 N N . ILE A 1 85 ? -12.364 -7.671 13.033 1.00 83.19 85 ILE A N 1
ATOM 672 C CA . ILE A 1 85 ? -13.147 -7.482 11.800 1.00 83.19 85 ILE A CA 1
ATOM 673 C C . ILE A 1 85 ? -12.265 -7.565 10.557 1.00 83.19 85 ILE A C 1
ATOM 675 O O . ILE A 1 8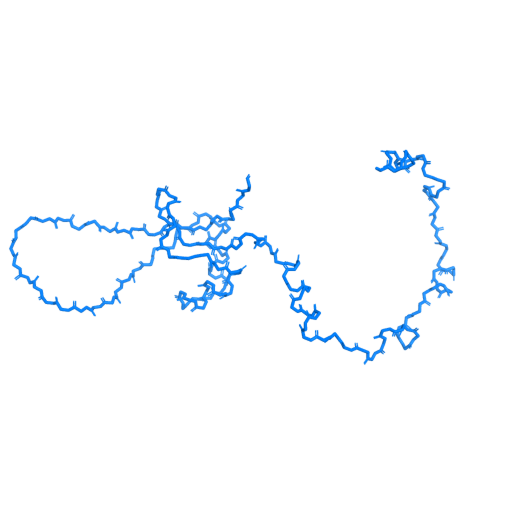5 ? -11.040 -7.530 10.621 1.00 83.19 85 ILE A O 1
ATOM 679 N N . SER A 1 86 ? -12.884 -7.641 9.378 1.00 86.44 86 SER A N 1
ATOM 680 C CA . SER A 1 86 ? -12.123 -7.650 8.128 1.00 86.44 86 SER A CA 1
ATOM 681 C C . SER A 1 86 ? -11.530 -6.269 7.810 1.00 86.44 86 SER A C 1
ATOM 683 O O . SER A 1 86 ? -12.180 -5.232 7.983 1.00 86.44 86 SER A O 1
ATOM 685 N N . LYS A 1 87 ? -10.325 -6.247 7.220 1.00 85.12 87 LYS A N 1
ATOM 686 C CA . LYS A 1 87 ? -9.697 -5.011 6.706 1.00 85.12 87 LYS A CA 1
ATOM 687 C C . LYS A 1 87 ? -10.574 -4.268 5.691 1.00 85.12 87 LYS A C 1
ATOM 689 O O . LYS A 1 87 ? -10.477 -3.051 5.554 1.00 85.12 87 LYS A O 1
ATOM 694 N N . VAL A 1 88 ? -11.410 -5.007 4.956 1.00 85.31 88 VAL A N 1
ATOM 695 C CA . VAL A 1 88 ? -12.333 -4.449 3.960 1.00 85.31 88 VAL A CA 1
ATOM 696 C C . VAL A 1 88 ? -13.437 -3.677 4.665 1.00 85.31 88 VAL A C 1
ATOM 698 O O . VAL A 1 88 ? -13.793 -2.590 4.221 1.00 85.31 88 VAL A O 1
ATOM 701 N N . THR A 1 89 ? -13.938 -4.201 5.785 1.00 81.75 89 THR A N 1
ATOM 702 C CA . THR A 1 89 ? -14.939 -3.527 6.612 1.00 81.75 89 THR A CA 1
ATOM 703 C C . THR A 1 89 ? -14.377 -2.215 7.159 1.00 81.75 89 THR A C 1
ATOM 705 O O . THR A 1 89 ? -14.992 -1.175 6.948 1.00 81.75 89 THR A O 1
ATOM 708 N N . VAL A 1 90 ? -13.161 -2.233 7.727 1.00 78.69 90 VAL A N 1
ATOM 709 C CA . VAL A 1 90 ? -12.445 -1.006 8.135 1.00 78.69 90 VAL A CA 1
ATOM 710 C C . VAL A 1 90 ? -12.373 -0.014 6.974 1.00 78.69 90 VAL A C 1
ATOM 712 O O . VAL A 1 90 ? -12.819 1.119 7.111 1.00 78.69 90 VAL A O 1
ATOM 715 N N . GLY A 1 91 ? -11.905 -0.449 5.798 1.00 78.69 91 GLY A N 1
ATOM 716 C CA . GLY A 1 91 ? -11.810 0.404 4.608 1.00 78.69 91 GLY A CA 1
ATOM 717 C C . GLY A 1 91 ? -13.145 1.012 4.160 1.00 78.69 91 GLY A C 1
ATOM 718 O O . GLY A 1 91 ? -13.183 2.191 3.808 1.00 78.69 91 GLY A O 1
ATOM 719 N N . LYS A 1 92 ? -14.245 0.248 4.209 1.00 79.19 92 LYS A N 1
ATOM 720 C CA . LYS A 1 92 ? -15.598 0.751 3.912 1.00 79.19 92 LYS A CA 1
ATOM 721 C C . LYS A 1 92 ? -15.996 1.872 4.868 1.00 79.19 92 LYS A C 1
ATOM 723 O O . LYS A 1 92 ? -16.484 2.903 4.413 1.00 79.19 92 LYS A O 1
ATOM 728 N N . TYR A 1 93 ? -15.747 1.699 6.163 1.00 76.19 93 TYR A N 1
ATOM 729 C CA . TYR A 1 93 ? -16.051 2.720 7.162 1.00 76.19 93 TYR A CA 1
ATOM 730 C C . TYR A 1 93 ? -15.218 3.993 6.962 1.00 76.19 93 TYR A C 1
ATOM 732 O O . TYR A 1 93 ? -15.777 5.089 6.999 1.00 76.19 93 TYR A O 1
ATOM 740 N N . MET A 1 94 ? -13.926 3.867 6.620 1.00 72.88 94 MET A N 1
ATOM 741 C CA . MET A 1 94 ? -13.095 5.034 6.276 1.00 72.88 94 MET A CA 1
ATOM 742 C C . MET A 1 94 ? -13.611 5.795 5.059 1.00 72.88 94 MET A C 1
ATOM 744 O O . MET A 1 94 ? -13.643 7.022 5.066 1.00 72.88 94 MET A O 1
ATOM 748 N N . ASN A 1 95 ? -14.003 5.079 4.005 1.00 73.31 95 ASN A N 1
ATOM 749 C CA . ASN A 1 95 ? -14.401 5.704 2.746 1.00 73.31 95 ASN A CA 1
ATOM 750 C C . ASN A 1 95 ? -15.786 6.354 2.833 1.00 73.31 95 ASN A C 1
ATOM 752 O O . ASN A 1 95 ? -15.988 7.436 2.291 1.00 73.31 95 ASN A O 1
ATOM 756 N N . ASN A 1 96 ? -16.721 5.726 3.545 1.00 65.38 96 ASN A N 1
ATOM 757 C CA . ASN A 1 96 ? -18.095 6.214 3.645 1.00 65.38 96 ASN A CA 1
ATOM 758 C C . ASN A 1 96 ? -18.288 7.245 4.767 1.00 65.38 96 ASN A C 1
ATOM 760 O O . ASN A 1 96 ? -19.423 7.633 5.029 1.00 65.38 96 ASN A O 1
ATOM 764 N N . ARG A 1 97 ? -17.212 7.646 5.471 1.00 61.75 97 ARG A N 1
ATOM 765 C CA . ARG A 1 97 ? -17.281 8.385 6.752 1.00 61.75 97 ARG A CA 1
ATOM 766 C C . ARG A 1 97 ? -18.276 7.737 7.728 1.00 61.75 97 ARG A C 1
ATOM 768 O O . ARG A 1 97 ? -18.877 8.414 8.558 1.00 61.75 97 ARG A O 1
ATOM 775 N N . ALA A 1 98 ? -18.475 6.429 7.577 1.00 55.44 98 ALA A N 1
ATOM 776 C CA . ALA A 1 98 ? -19.486 5.676 8.284 1.00 55.44 98 ALA A CA 1
ATOM 777 C C . ALA A 1 98 ? -18.908 5.215 9.617 1.00 55.44 98 ALA A C 1
ATOM 779 O O . ALA A 1 98 ? -17.748 4.816 9.716 1.00 55.44 98 ALA A O 1
ATOM 780 N N . CYS A 1 99 ? -19.732 5.316 10.645 1.00 53.22 99 CYS A N 1
ATOM 781 C CA . CYS A 1 99 ? -19.348 5.146 12.032 1.00 53.22 99 CYS A CA 1
ATOM 782 C C . CYS A 1 99 ? -19.328 3.654 12.373 1.00 53.22 99 CYS A C 1
ATOM 784 O O . CYS A 1 99 ? -20.225 2.912 11.967 1.00 53.22 99 CYS A O 1
ATOM 786 N N . LEU A 1 100 ? -18.319 3.208 13.119 1.00 52.62 100 LEU A N 1
ATOM 787 C CA . LEU A 1 100 ? -18.253 1.832 13.599 1.00 52.62 100 LEU A CA 1
ATOM 788 C C . LEU A 1 100 ? -18.908 1.776 14.979 1.00 52.62 100 LEU A C 1
ATOM 790 O O . LEU A 1 100 ? -18.258 2.031 15.986 1.00 52.62 100 LEU A O 1
ATOM 794 N N . HIS A 1 101 ? -20.200 1.447 15.032 1.00 47.12 101 HIS A N 1
ATOM 795 C CA . HIS A 1 101 ? -20.891 1.229 16.303 1.00 47.12 101 HIS A CA 1
ATOM 796 C C . HIS A 1 101 ? -20.411 -0.094 16.924 1.00 47.12 101 HIS A C 1
ATOM 798 O O . HIS A 1 101 ? -21.007 -1.155 16.726 1.00 47.12 101 HIS A O 1
ATOM 804 N N . ILE A 1 102 ? -19.286 -0.053 17.641 1.00 48.38 102 ILE A N 1
ATOM 805 C CA . ILE A 1 102 ? -18.792 -1.207 18.394 1.00 48.38 102 ILE A CA 1
ATOM 806 C C . ILE A 1 102 ? -19.610 -1.315 19.678 1.00 48.38 102 ILE A C 1
ATOM 808 O O . ILE A 1 102 ? -19.407 -0.558 20.624 1.00 48.38 102 ILE A O 1
ATOM 812 N N . PHE A 1 103 ? -20.510 -2.297 19.725 1.00 36.47 103 PHE A N 1
ATOM 813 C CA . PHE A 1 103 ? -21.039 -2.822 20.979 1.00 36.47 103 PHE A CA 1
ATOM 814 C C . PHE A 1 103 ? -19.898 -3.530 21.730 1.00 36.47 103 PHE A C 1
ATOM 816 O O . PHE A 1 103 ? -19.608 -4.694 21.462 1.00 36.47 103 PHE A O 1
ATOM 823 N N . PHE A 1 104 ? -19.232 -2.858 22.672 1.00 32.75 104 PHE A N 1
ATOM 824 C CA . PHE A 1 104 ? -18.402 -3.556 23.658 1.00 32.75 104 PHE A CA 1
ATOM 825 C C . PHE A 1 104 ? -19.324 -4.201 24.704 1.00 32.75 104 PHE A C 1
ATOM 827 O O . PHE A 1 104 ? -19.663 -3.587 25.710 1.00 32.75 104 PHE A O 1
ATOM 834 N N . TYR A 1 105 ? -19.732 -5.449 24.468 1.00 25.28 105 TYR A N 1
ATOM 835 C CA . TYR A 1 105 ? -20.129 -6.351 25.548 1.00 25.28 105 TYR A CA 1
ATOM 836 C C . TYR A 1 105 ? -18.882 -7.107 26.005 1.00 25.28 105 TYR A C 1
ATOM 838 O O . TYR A 1 105 ? -18.490 -8.102 25.404 1.00 25.28 105 TYR A O 1
ATOM 846 N N . VAL A 1 106 ? -18.263 -6.638 27.085 1.00 22.53 106 VAL A N 1
ATOM 847 C CA . VAL A 1 106 ? -17.463 -7.504 27.954 1.00 22.53 106 VAL A CA 1
ATOM 848 C C . VAL A 1 106 ? -18.110 -7.408 29.326 1.00 22.53 106 VAL A C 1
ATOM 850 O O . VAL A 1 106 ? -17.971 -6.424 30.045 1.00 22.53 106 VAL A O 1
ATOM 853 N N . VAL A 1 107 ? -18.932 -8.413 29.612 1.00 27.97 107 VAL A N 1
ATOM 854 C CA . VAL A 1 107 ? -19.559 -8.671 30.908 1.00 27.97 107 VAL A CA 1
ATOM 855 C C . VAL A 1 107 ? -18.470 -8.767 31.974 1.00 27.97 107 VAL A C 1
ATOM 857 O O . VAL A 1 107 ? -17.570 -9.571 31.785 1.00 27.97 107 VAL A O 1
ATOM 860 N N . PHE A 1 108 ? -18.590 -8.035 33.090 1.00 22.88 108 PHE A N 1
ATOM 861 C CA . PHE A 1 108 ? -18.313 -8.579 34.428 1.00 22.88 108 PHE A CA 1
ATOM 862 C C . PHE A 1 108 ? -18.999 -7.774 35.562 1.00 22.88 108 PHE A C 1
ATOM 864 O O . PHE A 1 108 ? -18.829 -6.567 35.684 1.00 22.88 108 PHE A O 1
ATOM 871 N N . HIS A 1 109 ? -19.754 -8.531 36.374 1.00 26.41 109 HIS A N 1
ATOM 872 C CA . HIS A 1 109 ? -20.327 -8.314 37.718 1.00 26.41 109 HIS A CA 1
ATOM 873 C C . HIS A 1 109 ? -21.428 -7.259 37.982 1.00 26.41 109 HIS A C 1
ATOM 875 O O . HIS A 1 109 ? -21.184 -6.116 38.339 1.00 26.41 109 HIS A O 1
ATOM 881 N N . HIS A 1 110 ? -22.674 -7.748 37.925 1.00 30.56 110 HIS A N 1
ATOM 882 C CA . HIS A 1 110 ? -23.675 -7.714 39.008 1.00 30.56 110 HIS A CA 1
ATOM 883 C C . HIS A 1 110 ? -23.674 -6.498 39.967 1.00 30.56 110 HIS A C 1
ATOM 885 O O . HIS A 1 110 ? -23.022 -6.535 41.004 1.00 30.56 110 HIS A O 1
ATOM 891 N N . PHE A 1 111 ? -24.525 -5.501 39.700 1.00 24.88 111 PHE A N 1
ATOM 892 C CA . PHE A 1 111 ? -25.352 -4.870 40.739 1.00 24.88 111 PHE A CA 1
ATOM 893 C C . PHE A 1 111 ? -26.563 -4.188 40.089 1.00 24.88 111 PHE A C 1
ATOM 895 O O . PHE A 1 111 ? -26.431 -3.204 39.363 1.00 24.88 111 PHE A O 1
ATOM 902 N N . VAL A 1 112 ? -27.752 -4.744 40.315 1.00 30.22 112 VAL A N 1
ATOM 903 C CA . VAL A 1 112 ? -29.016 -4.037 40.108 1.00 30.22 112 VAL A CA 1
ATOM 904 C C . VAL A 1 112 ? -29.412 -3.507 41.471 1.00 30.22 112 VAL A C 1
ATOM 906 O O . VAL A 1 112 ? -29.827 -4.292 42.311 1.00 30.22 112 VAL A O 1
ATOM 909 N N . GLU A 1 113 ? -29.365 -2.192 41.667 1.00 28.48 113 GLU A N 1
ATOM 910 C CA . GLU A 1 113 ? -30.352 -1.554 42.529 1.00 28.48 113 GLU A CA 1
ATOM 911 C C . GLU A 1 113 ? -30.744 -0.170 42.009 1.00 28.48 113 GLU A C 1
ATOM 913 O O . GLU A 1 113 ? -29.959 0.767 41.954 1.00 28.48 113 GLU A O 1
ATOM 918 N N . LYS A 1 114 ? -32.014 -0.140 41.596 1.00 34.12 114 LYS A N 1
ATOM 919 C CA . LYS A 1 114 ? -33.016 0.916 41.740 1.00 34.12 114 LYS A CA 1
ATOM 920 C C . LYS A 1 114 ? -32.646 2.355 41.357 1.00 34.12 114 LYS A C 1
ATOM 922 O O . LYS A 1 114 ? -31.920 3.061 42.037 1.00 34.12 114 LYS A O 1
ATOM 927 N N . ASN A 1 115 ? -33.465 2.806 40.406 1.00 38.97 115 ASN A N 1
ATOM 928 C CA . ASN A 1 115 ? -33.939 4.169 40.196 1.00 38.97 115 ASN A CA 1
ATOM 929 C C . ASN A 1 115 ? -32.994 5.120 39.449 1.00 38.97 115 ASN A C 1
ATOM 931 O O . ASN A 1 115 ? -31.962 5.547 39.940 1.00 38.97 115 ASN A O 1
ATOM 935 N N . GLN A 1 116 ? -33.482 5.509 38.265 1.00 42.41 116 GLN A N 1
ATOM 936 C CA . GLN A 1 116 ? -33.090 6.681 37.480 1.00 42.41 116 GLN A CA 1
ATOM 937 C C . GLN A 1 116 ? -31.631 6.733 37.007 1.00 42.41 116 GLN A C 1
ATOM 939 O O . GLN A 1 116 ? -30.789 7.348 37.644 1.00 42.41 116 GLN A O 1
ATOM 944 N N . GLN A 1 117 ? -31.383 6.214 35.796 1.00 34.25 117 GLN A N 1
ATOM 945 C CA . GLN A 1 117 ? -30.547 6.862 34.769 1.00 34.25 117 GLN A CA 1
ATOM 946 C C . GLN A 1 117 ? -30.586 6.042 33.469 1.00 34.25 117 GLN A C 1
ATOM 948 O O . GLN A 1 117 ? -30.054 4.937 33.386 1.00 34.25 117 GLN A O 1
ATOM 953 N N . LYS A 1 118 ? -31.243 6.573 32.430 1.00 31.62 118 LYS A N 1
ATOM 954 C CA . LYS A 1 118 ? -31.213 5.990 31.081 1.00 31.62 118 LYS A CA 1
ATOM 955 C C . LYS A 1 118 ? -29.863 6.302 30.424 1.00 31.62 118 LYS A C 1
ATOM 957 O O . LYS A 1 118 ? -29.662 7.376 29.877 1.00 31.62 118 LYS A O 1
ATOM 962 N N . GLN A 1 119 ? -28.955 5.341 30.552 1.00 28.44 119 GLN A N 1
ATOM 963 C CA . GLN A 1 119 ? -28.049 4.818 29.525 1.00 28.44 119 GLN A CA 1
ATOM 964 C C . GLN A 1 119 ? -27.482 5.823 28.506 1.00 28.44 119 GLN A C 1
ATOM 966 O O . GLN A 1 119 ? -28.091 6.113 27.478 1.00 28.44 119 GLN A O 1
ATOM 971 N N . THR A 1 120 ? -26.254 6.285 28.745 1.00 29.48 120 THR A N 1
ATOM 972 C CA . THR A 1 120 ? -25.435 6.919 27.709 1.00 29.48 120 THR A CA 1
ATOM 973 C C . THR A 1 120 ? -24.647 5.848 26.959 1.00 29.48 120 THR A C 1
ATOM 975 O O . THR A 1 120 ? -23.696 5.261 27.472 1.00 29.48 120 THR A O 1
ATOM 978 N N . TYR A 1 121 ? -25.051 5.586 25.717 1.00 35.09 121 TYR A N 1
ATOM 979 C CA . TYR A 1 121 ? -24.248 4.822 24.770 1.00 35.09 121 TYR A CA 1
ATOM 980 C C . TYR A 1 121 ? -23.078 5.706 24.325 1.00 35.09 121 TYR A C 1
ATOM 982 O O . TYR A 1 121 ? -23.278 6.794 23.783 1.00 35.09 121 TYR A O 1
ATOM 990 N N . LYS A 1 122 ? -21.839 5.276 24.591 1.00 39.41 122 LYS A N 1
ATOM 991 C CA . LYS A 1 122 ? -20.667 5.859 23.930 1.00 39.41 122 LYS A CA 1
ATOM 992 C C . LYS A 1 122 ? -20.561 5.228 22.552 1.00 39.41 122 LYS A C 1
ATOM 994 O O . LYS A 1 122 ? -19.835 4.261 22.356 1.00 39.41 122 LYS A O 1
ATOM 999 N N . ASP A 1 123 ? -21.308 5.781 21.614 1.00 41.56 123 ASP A N 1
ATOM 1000 C CA . ASP A 1 123 ? -21.072 5.545 20.201 1.00 41.56 123 ASP A CA 1
ATOM 1001 C C . ASP A 1 123 ? -19.616 5.946 19.874 1.00 41.56 123 ASP A C 1
ATOM 1003 O O . ASP A 1 123 ? -19.180 7.071 20.141 1.00 41.56 123 ASP A O 1
ATOM 1007 N N . ILE A 1 124 ? -18.832 5.010 19.339 1.00 46.47 124 ILE A N 1
ATOM 1008 C CA . ILE A 1 124 ? -17.433 5.225 18.952 1.00 46.47 124 ILE A CA 1
ATOM 1009 C C . ILE A 1 124 ? -17.408 5.582 17.453 1.00 46.47 124 ILE A C 1
ATOM 1011 O O . ILE A 1 124 ? -17.896 4.824 16.618 1.00 46.47 124 ILE A O 1
ATOM 1015 N N . TYR A 1 125 ? -16.866 6.750 17.087 1.00 48.66 125 TYR A N 1
ATOM 1016 C CA . TYR A 1 125 ? -16.924 7.292 15.718 1.00 48.66 125 TYR A CA 1
ATOM 1017 C C . TYR A 1 125 ? -15.539 7.534 15.146 1.00 48.66 125 TYR A C 1
ATOM 1019 O O . TYR A 1 125 ? -14.880 8.496 15.524 1.00 48.66 125 TYR A O 1
ATOM 1027 N N . ILE A 1 126 ? -15.108 6.726 14.175 1.00 54.47 126 ILE A N 1
ATOM 1028 C CA . ILE A 1 126 ? -13.847 6.980 13.471 1.00 54.47 126 ILE A CA 1
ATOM 1029 C C . ILE A 1 126 ? -13.842 6.393 12.085 1.00 54.47 126 ILE A C 1
ATOM 1031 O O . ILE A 1 126 ? -14.383 5.311 11.922 1.00 54.47 126 ILE A O 1
ATOM 1035 N N . PHE A 1 127 ? -13.199 7.094 11.142 1.00 53.81 127 PHE A N 1
ATOM 1036 C CA . PHE A 1 127 ? -11.860 6.795 10.592 1.00 53.81 127 PHE A CA 1
ATOM 1037 C C . PHE A 1 127 ? -11.368 8.023 9.826 1.00 53.81 127 PHE A C 1
ATOM 1039 O O . PHE A 1 127 ? -11.776 8.246 8.688 1.00 53.81 127 PHE A O 1
ATOM 1046 N N . LYS A 1 128 ? -10.501 8.839 10.436 1.00 48.28 128 LYS A N 1
ATOM 1047 C CA . LYS A 1 128 ? -9.825 9.926 9.720 1.00 48.28 128 LYS A CA 1
ATOM 1048 C C . LYS A 1 128 ? -8.321 9.664 9.681 1.00 48.28 128 LYS A C 1
ATOM 1050 O O . LYS A 1 128 ? -7.760 9.333 10.728 1.00 48.28 128 LYS A O 1
ATOM 1055 N N . PRO A 1 129 ? -7.664 9.779 8.511 1.00 47.59 129 PRO A N 1
ATOM 1056 C CA . PRO A 1 129 ? -6.227 10.002 8.502 1.00 47.59 129 PRO A CA 1
ATOM 1057 C C . PRO A 1 129 ? -5.952 11.264 9.327 1.00 47.59 129 PRO A C 1
ATOM 1059 O O . PRO A 1 129 ? -6.713 12.229 9.257 1.00 47.59 129 PRO A O 1
ATOM 1062 N N . ILE A 1 130 ? -4.912 11.233 10.159 1.00 48.09 130 ILE A N 1
ATOM 1063 C CA . ILE A 1 130 ? -4.450 12.439 10.847 1.00 48.09 130 ILE A CA 1
ATOM 1064 C C . ILE A 1 130 ? -3.797 13.304 9.768 1.00 48.09 130 ILE A C 1
ATOM 1066 O O . ILE A 1 130 ? -2.629 13.094 9.430 1.00 48.09 130 ILE A O 1
ATOM 1070 N N . ASP A 1 131 ? -4.577 14.200 9.173 1.00 44.41 131 ASP A N 1
ATOM 1071 C CA . ASP A 1 131 ? -4.058 15.230 8.282 1.00 44.41 131 ASP A CA 1
ATOM 1072 C C . ASP A 1 131 ? -3.283 16.256 9.124 1.00 44.41 131 ASP A C 1
ATOM 1074 O O . ASP A 1 131 ? -3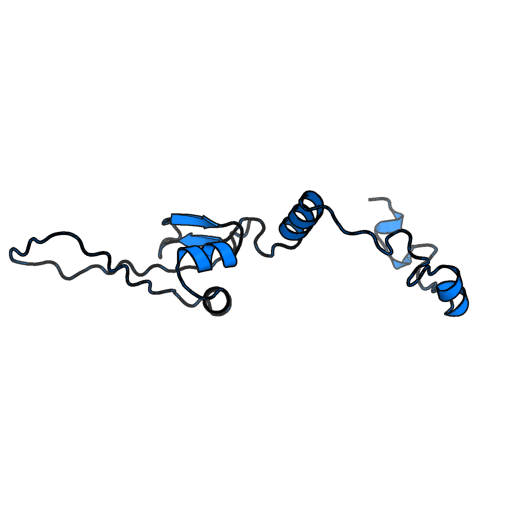.662 16.554 10.260 1.00 44.41 131 ASP A O 1
ATOM 1078 N N . LYS A 1 132 ? -2.144 16.704 8.586 1.00 37.00 132 LYS A N 1
ATOM 1079 C CA . LYS A 1 132 ? -1.282 17.726 9.196 1.00 37.00 132 LYS A CA 1
ATOM 1080 C C . LYS A 1 132 ? -1.970 19.082 9.265 1.00 37.00 132 LYS A C 1
ATOM 1082 O O . LYS A 1 132 ? -2.673 19.418 8.287 1.00 37.00 132 LYS A O 1
#

Sequence (132 aa):
MKELYKDKNNHPMYGKSHSEKALALISKPGKLNPMYGKTHSEITKNLMAKKRNKYLNGVGIFDLKNNLVVKIFDNNVELASYLGISKVTVGKYMNNRACLHIFFYVVFHHFVEKNQQKQTYKDIYIFKPIDK

pLDDT: mean 71.82, std 22.07, range [22.53, 97.88]